Protein AF-A0A1J5P232-F1 (afdb_monomer)

Structure (mmCIF, N/CA/C/O backbone):
data_AF-A0A1J5P232-F1
#
_entry.id   AF-A0A1J5P232-F1
#
loop_
_atom_site.group_PDB
_atom_site.id
_atom_site.type_symbol
_atom_site.label_atom_id
_atom_site.label_alt_id
_atom_site.label_comp_id
_atom_site.label_asym_id
_atom_site.label_entity_id
_atom_site.label_seq_id
_atom_site.pdbx_PDB_ins_code
_atom_site.Cartn_x
_atom_site.Cartn_y
_atom_site.Cartn_z
_atom_site.occupancy
_atom_site.B_iso_or_equiv
_atom_site.auth_seq_id
_atom_site.auth_comp_id
_atom_site.auth_asym_id
_atom_site.auth_atom_id
_atom_site.pdbx_PDB_model_num
ATOM 1 N N . MET A 1 1 ? 18.341 -5.714 0.929 1.00 84.00 1 MET A N 1
ATOM 2 C CA . MET A 1 1 ? 17.323 -6.392 0.097 1.00 84.00 1 MET A CA 1
ATOM 3 C C . MET A 1 1 ? 17.096 -5.658 -1.222 1.00 84.00 1 MET A C 1
ATOM 5 O O . MET A 1 1 ? 17.494 -6.203 -2.242 1.00 84.00 1 MET A O 1
ATOM 9 N N . LEU A 1 2 ? 16.564 -4.426 -1.216 1.00 90.75 2 LEU A N 1
ATOM 10 C CA . LEU A 1 2 ? 16.221 -3.674 -2.439 1.00 90.75 2 LEU A CA 1
ATOM 11 C C . LEU A 1 2 ? 17.366 -3.563 -3.455 1.00 90.75 2 LEU A C 1
ATOM 13 O O . LEU A 1 2 ? 17.161 -3.841 -4.627 1.00 90.75 2 LEU A O 1
ATOM 17 N N . LYS A 1 3 ? 18.595 -3.282 -3.001 1.00 93.50 3 LYS A N 1
ATOM 18 C CA . LYS A 1 3 ? 19.785 -3.260 -3.872 1.00 93.50 3 LYS A CA 1
ATOM 19 C C . LYS A 1 3 ? 19.958 -4.541 -4.698 1.00 93.50 3 LYS A C 1
ATOM 21 O O . LYS A 1 3 ? 20.303 -4.467 -5.867 1.00 93.50 3 LYS A O 1
ATOM 26 N N . ARG A 1 4 ? 19.756 -5.708 -4.079 1.00 93.88 4 ARG A N 1
ATOM 27 C CA . ARG A 1 4 ? 19.920 -7.009 -4.740 1.00 93.88 4 ARG A CA 1
ATOM 28 C C . ARG A 1 4 ? 18.771 -7.274 -5.707 1.00 93.88 4 ARG A C 1
ATOM 30 O O . ARG A 1 4 ? 19.006 -7.672 -6.836 1.00 93.88 4 ARG A O 1
ATOM 37 N N . LEU A 1 5 ? 17.548 -6.979 -5.273 1.00 94.06 5 LEU A N 1
ATOM 38 C CA . LEU A 1 5 ? 16.357 -7.077 -6.108 1.00 94.06 5 LEU A CA 1
ATOM 39 C C . LEU A 1 5 ? 16.496 -6.223 -7.378 1.00 94.06 5 LEU A C 1
ATOM 41 O O . LEU A 1 5 ? 16.334 -6.737 -8.473 1.00 94.06 5 LEU A O 1
ATOM 45 N N . LEU A 1 6 ? 16.925 -4.966 -7.251 1.00 94.31 6 LEU A N 1
ATOM 46 C CA . LEU A 1 6 ? 17.196 -4.079 -8.388 1.00 94.31 6 LEU A CA 1
ATOM 47 C C . LEU A 1 6 ? 18.448 -4.457 -9.198 1.00 94.31 6 LEU A C 1
ATOM 49 O O . LEU A 1 6 ? 18.679 -3.881 -10.256 1.00 94.31 6 LEU A O 1
ATOM 53 N N . ALA A 1 7 ? 19.284 -5.381 -8.732 1.00 95.44 7 ALA A N 1
ATOM 54 C CA . ALA A 1 7 ? 20.420 -5.879 -9.507 1.00 95.44 7 ALA A CA 1
ATOM 55 C C . ALA A 1 7 ? 20.072 -7.149 -10.300 1.00 95.44 7 ALA A C 1
ATOM 57 O O . ALA A 1 7 ? 20.669 -7.387 -11.344 1.00 95.44 7 ALA A O 1
ATOM 58 N N . GLU A 1 8 ? 19.128 -7.952 -9.804 1.00 95.25 8 GLU A N 1
ATOM 59 C CA . GLU A 1 8 ? 18.843 -9.302 -10.312 1.00 95.25 8 GLU A CA 1
ATOM 60 C C . GLU A 1 8 ? 17.465 -9.431 -10.982 1.00 95.25 8 GLU A C 1
ATOM 62 O O . GLU A 1 8 ? 17.290 -10.328 -11.798 1.00 95.25 8 GLU A O 1
ATOM 67 N N . ALA A 1 9 ? 16.488 -8.579 -10.649 1.00 96.81 9 ALA A N 1
ATOM 68 C CA . ALA A 1 9 ? 15.116 -8.735 -11.129 1.00 96.81 9 ALA A CA 1
ATOM 69 C C . ALA A 1 9 ? 14.949 -8.319 -12.596 1.00 96.81 9 ALA A C 1
ATOM 71 O O . ALA A 1 9 ? 15.354 -7.224 -13.006 1.00 96.81 9 ALA A O 1
ATOM 72 N N . ASP A 1 10 ? 14.272 -9.191 -13.335 1.00 96.12 10 ASP A N 1
ATOM 73 C CA . ASP A 1 10 ? 13.932 -9.076 -14.750 1.00 96.12 10 ASP A CA 1
ATOM 74 C C . ASP A 1 10 ? 12.482 -9.534 -15.021 1.00 96.12 10 ASP A C 1
ATOM 76 O O . ASP A 1 10 ? 11.737 -9.919 -14.116 1.00 96.12 10 ASP A O 1
ATOM 80 N N . GLU A 1 11 ? 12.077 -9.543 -16.289 1.00 97.12 11 GLU A N 1
ATOM 81 C CA . GLU A 1 11 ? 10.751 -9.989 -16.741 1.00 97.12 11 GLU A CA 1
ATOM 82 C C . GLU A 1 11 ? 10.376 -11.437 -16.371 1.00 97.12 11 GLU A C 1
ATOM 84 O O . GLU A 1 11 ? 9.198 -11.802 -16.407 1.00 97.12 11 GLU A O 1
ATOM 89 N N . ARG A 1 12 ? 11.358 -12.275 -16.011 1.00 97.00 12 ARG A N 1
ATOM 90 C CA . ARG A 1 12 ? 11.166 -13.673 -15.592 1.00 97.00 12 ARG A CA 1
ATOM 91 C C . ARG A 1 12 ? 11.111 -13.821 -14.072 1.00 97.00 12 ARG A C 1
ATOM 93 O O . ARG A 1 12 ? 10.935 -14.933 -13.571 1.00 97.00 12 ARG A O 1
ATOM 100 N N . THR A 1 13 ? 11.259 -12.721 -13.344 1.00 96.75 13 THR A N 1
ATOM 101 C CA . THR A 1 13 ? 11.266 -12.676 -11.887 1.00 96.75 13 THR A CA 1
ATOM 102 C C . THR A 1 13 ? 9.863 -12.378 -11.354 1.00 96.75 13 THR A C 1
ATOM 104 O O . THR A 1 13 ? 9.194 -11.455 -11.818 1.00 96.75 13 THR A O 1
ATOM 107 N N . LEU A 1 14 ? 9.427 -13.142 -10.344 1.00 97.50 14 LEU A N 1
ATOM 108 C CA . LEU A 1 14 ? 8.244 -12.828 -9.537 1.00 97.50 14 LEU A CA 1
ATOM 109 C C . LEU A 1 14 ? 8.683 -12.165 -8.230 1.00 97.50 14 LEU A C 1
ATOM 111 O O . LEU A 1 14 ? 9.387 -12.774 -7.423 1.00 97.50 14 LEU A O 1
ATOM 115 N N . VAL A 1 15 ? 8.233 -10.935 -8.006 1.00 97.00 15 VAL A N 1
ATOM 116 C CA . VAL A 1 15 ? 8.536 -10.158 -6.804 1.00 97.00 15 VAL A CA 1
ATOM 117 C C . VAL A 1 15 ? 7.323 -10.100 -5.883 1.00 97.00 15 VAL A C 1
ATOM 119 O O . VAL A 1 15 ? 6.254 -9.646 -6.274 1.00 97.00 15 VAL A O 1
ATOM 122 N N . LEU A 1 16 ? 7.504 -10.518 -4.633 1.00 97.00 16 LEU A N 1
ATOM 123 C CA . LEU A 1 16 ? 6.516 -10.357 -3.569 1.00 97.00 16 LEU A CA 1
ATOM 124 C C . LEU A 1 16 ? 7.125 -9.447 -2.506 1.00 97.00 16 LEU A C 1
ATOM 126 O O . LEU A 1 16 ? 8.158 -9.789 -1.927 1.00 97.00 16 LEU A O 1
ATOM 130 N N . MET A 1 17 ? 6.523 -8.283 -2.282 1.00 95.12 17 MET A N 1
ATOM 131 C CA . MET A 1 17 ? 6.964 -7.360 -1.241 1.00 95.12 17 MET A CA 1
ATOM 132 C C . MET A 1 17 ? 5.861 -7.165 -0.222 1.00 95.12 17 MET A C 1
ATOM 134 O O . MET A 1 17 ? 4.736 -6.813 -0.578 1.00 95.12 17 MET A O 1
ATOM 138 N N . ASP A 1 18 ? 6.217 -7.373 1.038 1.00 95.19 18 ASP A N 1
ATOM 139 C CA . ASP A 1 18 ? 5.326 -7.094 2.148 1.00 95.19 18 ASP A CA 1
ATOM 140 C C . ASP A 1 18 ? 5.648 -5.714 2.722 1.00 95.19 18 ASP A C 1
ATOM 142 O O . ASP A 1 18 ? 6.792 -5.456 3.101 1.00 95.19 18 ASP A O 1
ATOM 146 N N . GLU A 1 19 ? 4.654 -4.829 2.731 1.00 93.38 19 GLU A N 1
ATOM 147 C CA . GLU A 1 19 ? 4.707 -3.490 3.317 1.00 93.38 19 GLU A CA 1
ATOM 148 C C . GLU A 1 19 ? 5.918 -2.667 2.830 1.00 93.38 19 GLU A C 1
ATOM 150 O O . GLU A 1 19 ? 6.751 -2.184 3.607 1.00 93.38 19 GLU A O 1
ATOM 155 N N . LEU A 1 20 ? 6.032 -2.501 1.506 1.00 91.94 20 LEU A N 1
ATOM 156 C CA . LEU A 1 20 ? 7.115 -1.725 0.891 1.00 91.94 20 LEU A CA 1
ATOM 157 C C . LEU A 1 20 ? 7.067 -0.254 1.332 1.00 91.94 20 LEU A C 1
ATOM 159 O O . LEU A 1 20 ? 6.017 0.387 1.288 1.00 91.94 20 LEU A O 1
ATOM 163 N N . GLY A 1 21 ? 8.234 0.289 1.692 1.00 87.75 21 GLY A N 1
ATOM 164 C CA . GLY A 1 21 ? 8.368 1.678 2.140 1.00 87.75 21 GLY A CA 1
ATOM 165 C C . GLY A 1 21 ? 8.109 1.866 3.634 1.00 87.75 21 GLY A C 1
ATOM 166 O O . GLY A 1 21 ? 7.993 2.995 4.095 1.00 87.75 21 GLY A O 1
ATOM 167 N N . THR A 1 22 ? 8.024 0.781 4.406 1.00 85.94 22 THR A N 1
ATOM 168 C CA . THR A 1 22 ? 7.906 0.849 5.866 1.00 85.94 22 THR A CA 1
ATOM 169 C C . THR A 1 22 ? 9.266 0.898 6.565 1.00 85.94 22 THR A C 1
ATOM 171 O O . THR A 1 22 ? 10.277 0.437 6.035 1.00 85.94 22 THR A O 1
ATOM 174 N N . GLY A 1 23 ? 9.297 1.472 7.774 1.00 81.50 23 GLY A N 1
ATOM 175 C CA . GLY A 1 23 ? 10.496 1.530 8.625 1.00 81.50 23 GLY A CA 1
ATOM 176 C C . GLY A 1 23 ? 11.237 2.87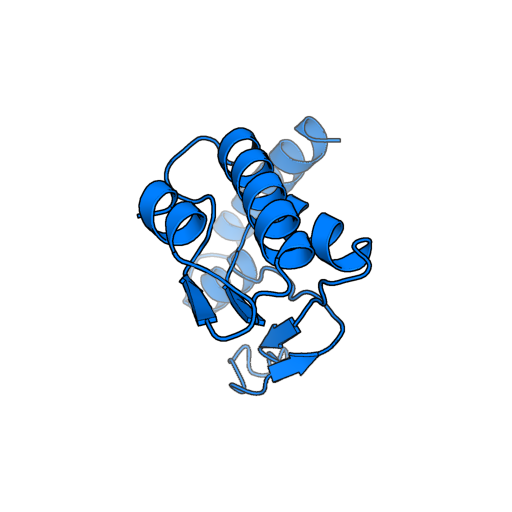1 8.643 1.00 81.50 23 GLY A C 1
ATOM 177 O O . GLY A 1 23 ? 12.276 2.969 9.290 1.00 81.50 23 GLY A O 1
ATOM 178 N N . THR A 1 24 ? 10.707 3.894 7.972 1.00 85.44 24 THR A N 1
ATOM 179 C CA . THR A 1 24 ? 11.186 5.284 8.038 1.00 85.44 24 THR A CA 1
ATOM 180 C C . THR A 1 24 ? 9.992 6.244 8.071 1.00 85.44 24 THR A C 1
ATOM 182 O O . THR A 1 24 ? 8.850 5.803 8.237 1.00 85.44 24 THR A O 1
ATOM 185 N N . ASP A 1 25 ? 10.255 7.542 7.937 1.00 92.00 25 ASP A N 1
ATOM 186 C CA . ASP A 1 25 ? 9.231 8.548 7.688 1.00 92.00 25 ASP A CA 1
ATOM 187 C C . ASP A 1 25 ? 8.273 8.099 6.556 1.00 92.00 25 ASP A C 1
ATOM 189 O O . ASP A 1 25 ? 8.737 7.632 5.512 1.00 92.00 25 ASP A O 1
ATOM 193 N N . PRO A 1 26 ? 6.941 8.188 6.737 1.00 89.69 26 PRO A N 1
ATOM 194 C CA . PRO A 1 26 ? 5.986 7.705 5.743 1.00 89.69 26 PRO A CA 1
ATOM 195 C C . PRO A 1 26 ? 6.129 8.331 4.349 1.00 89.69 26 PRO A C 1
ATOM 197 O O . PRO A 1 26 ? 5.822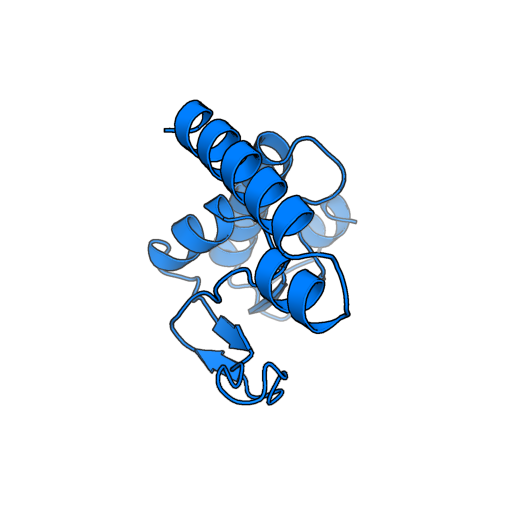 7.660 3.363 1.00 89.69 26 PRO A O 1
ATOM 200 N N . GLU A 1 27 ? 6.567 9.586 4.243 1.00 91.62 27 GLU A N 1
ATOM 201 C CA . GLU A 1 27 ? 6.718 10.287 2.964 1.00 91.62 27 GLU A CA 1
ATOM 202 C C . GLU A 1 27 ? 8.017 9.880 2.265 1.00 91.62 27 GLU A C 1
ATOM 204 O O . GLU A 1 27 ? 8.011 9.544 1.075 1.00 91.62 27 GLU A O 1
ATOM 209 N N . GLU A 1 28 ? 9.124 9.804 3.007 1.00 94.12 28 GLU A N 1
ATOM 210 C CA . GLU A 1 28 ? 10.385 9.256 2.488 1.00 94.12 28 GLU A CA 1
ATOM 211 C C . GLU A 1 28 ? 10.217 7.792 2.055 1.00 94.12 28 GLU A C 1
ATOM 213 O O . GLU A 1 28 ? 10.640 7.389 0.970 1.00 94.12 28 GLU A O 1
ATOM 218 N N . GLY A 1 29 ? 9.540 6.993 2.879 1.00 94.44 29 GLY A N 1
ATOM 219 C CA . GLY A 1 29 ? 9.243 5.596 2.596 1.00 94.44 29 GLY A CA 1
ATOM 220 C C . GLY A 1 29 ? 8.379 5.422 1.349 1.00 94.44 29 GLY A C 1
ATOM 221 O O . GLY A 1 29 ? 8.695 4.597 0.487 1.00 94.44 29 GLY A O 1
ATOM 222 N N . ALA A 1 30 ? 7.322 6.229 1.211 1.00 95.12 30 ALA A N 1
ATOM 223 C CA . ALA A 1 30 ? 6.453 6.206 0.040 1.00 95.12 30 ALA A CA 1
ATOM 224 C C . ALA A 1 30 ? 7.183 6.644 -1.236 1.00 95.12 30 ALA A C 1
ATOM 226 O O . ALA A 1 30 ? 7.050 5.976 -2.259 1.00 95.12 30 ALA A O 1
ATOM 227 N N . SER A 1 31 ? 7.969 7.721 -1.187 1.00 95.69 31 SER A N 1
ATOM 228 C CA . SER A 1 31 ? 8.705 8.218 -2.358 1.00 95.69 31 SER A CA 1
ATOM 229 C C . SER A 1 31 ? 9.747 7.212 -2.853 1.00 95.69 31 SER A C 1
ATOM 231 O O . SER A 1 31 ? 9.830 6.946 -4.054 1.00 95.69 31 SER A O 1
ATOM 233 N N . LEU A 1 32 ? 10.476 6.562 -1.941 1.00 95.38 32 LEU A N 1
ATOM 234 C CA . LEU A 1 32 ? 11.385 5.474 -2.297 1.00 95.38 32 LEU A CA 1
ATOM 235 C C . LEU A 1 32 ? 10.630 4.273 -2.883 1.00 95.38 32 LEU A C 1
ATOM 237 O O . LEU A 1 32 ? 11.077 3.692 -3.871 1.00 95.38 32 LEU A O 1
ATOM 241 N N . ALA A 1 33 ? 9.490 3.898 -2.296 1.00 96.06 33 ALA A N 1
ATOM 242 C CA . ALA A 1 33 ? 8.663 2.803 -2.794 1.00 96.06 33 ALA A CA 1
ATOM 243 C C . ALA A 1 33 ? 8.156 3.067 -4.221 1.00 96.06 33 ALA A C 1
ATOM 245 O O . ALA A 1 33 ? 8.235 2.171 -5.059 1.00 96.06 33 ALA A O 1
ATOM 246 N N . MET A 1 34 ? 7.701 4.290 -4.515 1.00 96.94 34 MET A N 1
ATOM 247 C CA . MET A 1 34 ? 7.292 4.704 -5.864 1.00 96.94 34 MET A CA 1
ATOM 248 C C . MET A 1 34 ? 8.438 4.541 -6.863 1.00 96.94 34 MET A C 1
ATOM 250 O O . MET A 1 34 ? 8.267 3.866 -7.873 1.00 96.94 34 MET A O 1
ATOM 254 N N . ALA A 1 35 ? 9.628 5.061 -6.542 1.00 96.88 35 ALA A N 1
ATOM 255 C CA . ALA A 1 35 ? 10.789 4.973 -7.428 1.00 96.88 35 ALA A CA 1
ATOM 256 C C . ALA A 1 35 ? 11.224 3.519 -7.695 1.00 96.88 35 ALA A C 1
ATOM 258 O O . ALA A 1 35 ? 11.609 3.164 -8.808 1.00 96.88 35 ALA A O 1
ATOM 259 N N . VAL A 1 36 ? 11.145 2.653 -6.679 1.00 96.38 36 VAL A N 1
ATOM 260 C CA . VAL A 1 36 ? 11.411 1.215 -6.834 1.00 96.38 36 VAL A CA 1
ATOM 261 C C . VAL A 1 36 ? 10.371 0.554 -7.740 1.00 96.38 36 VAL A C 1
ATOM 263 O O . VAL A 1 36 ? 10.740 -0.257 -8.587 1.00 96.38 36 VAL A O 1
ATOM 266 N N . LEU A 1 37 ? 9.086 0.872 -7.571 1.00 97.19 37 LEU A N 1
ATOM 267 C CA . LEU A 1 37 ? 8.011 0.320 -8.397 1.00 97.19 37 LEU A CA 1
ATOM 268 C C . LEU A 1 37 ? 8.114 0.769 -9.860 1.00 97.19 37 LEU A C 1
ATOM 270 O O . LEU A 1 37 ? 7.943 -0.072 -10.742 1.00 97.19 37 LEU A O 1
ATOM 274 N N . ASP A 1 38 ? 8.452 2.036 -10.114 1.00 97.31 38 ASP A N 1
ATOM 275 C CA . ASP A 1 38 ? 8.731 2.558 -11.461 1.00 97.31 38 ASP A CA 1
ATOM 276 C C . ASP A 1 38 ? 9.835 1.747 -12.150 1.00 97.31 38 ASP A C 1
ATOM 278 O O . ASP A 1 38 ? 9.663 1.250 -13.265 1.00 97.31 38 ASP A O 1
ATOM 282 N N . GLU A 1 39 ? 10.961 1.551 -11.464 1.00 97.00 39 GLU A N 1
ATOM 283 C CA . GLU A 1 39 ? 12.106 0.820 -12.009 1.00 97.00 39 GLU A CA 1
ATOM 284 C C . GLU A 1 39 ? 11.752 -0.643 -12.330 1.00 97.00 39 GLU A C 1
ATOM 286 O O . GLU A 1 39 ? 12.147 -1.180 -13.368 1.00 97.00 39 GLU A O 1
ATOM 291 N N . LEU A 1 40 ? 10.967 -1.299 -11.471 1.00 97.06 40 LEU A N 1
ATOM 292 C CA . LEU A 1 40 ? 10.497 -2.666 -11.710 1.00 97.06 40 LEU A CA 1
ATOM 293 C C . LEU A 1 40 ? 9.501 -2.747 -12.868 1.00 97.06 40 LEU A C 1
ATOM 295 O O . LEU A 1 40 ? 9.568 -3.689 -13.662 1.00 97.06 40 LEU A O 1
ATOM 299 N N . ALA A 1 41 ? 8.619 -1.755 -12.998 1.00 96.56 41 ALA A N 1
ATOM 300 C CA . ALA A 1 41 ? 7.676 -1.664 -14.104 1.00 96.56 41 ALA A CA 1
ATOM 301 C C . ALA A 1 41 ? 8.399 -1.487 -15.449 1.00 96.56 41 ALA A C 1
ATOM 303 O O . ALA A 1 41 ? 8.083 -2.192 -16.409 1.00 96.56 41 ALA A O 1
ATOM 304 N N . ILE A 1 42 ? 9.420 -0.622 -15.515 1.00 95.94 42 ILE A N 1
ATOM 305 C CA . ILE A 1 42 ? 10.257 -0.424 -16.714 1.00 95.94 42 ILE A CA 1
ATOM 3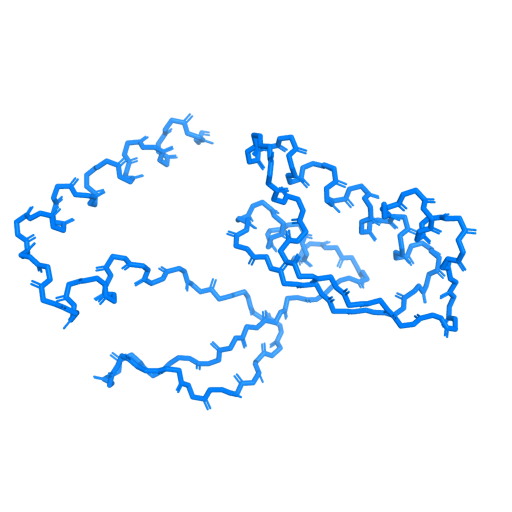06 C C . ILE A 1 42 ? 10.932 -1.737 -17.136 1.00 95.94 42 ILE A C 1
ATOM 308 O O . ILE A 1 42 ? 10.999 -2.057 -18.325 1.00 95.94 42 ILE A O 1
ATOM 312 N N . ARG A 1 43 ? 11.379 -2.533 -16.162 1.00 95.88 43 ARG A N 1
ATOM 313 C CA . ARG A 1 43 ? 11.987 -3.858 -16.369 1.00 95.88 43 ARG A CA 1
ATOM 314 C C . ARG A 1 43 ? 10.983 -4.976 -16.639 1.00 95.88 43 ARG A C 1
ATOM 316 O O . ARG A 1 43 ? 11.394 -6.121 -16.801 1.00 95.88 43 ARG A O 1
ATOM 323 N N . LYS A 1 44 ? 9.683 -4.664 -16.686 1.00 97.00 44 LYS A N 1
ATOM 324 C CA . LYS A 1 44 ? 8.584 -5.620 -16.908 1.00 97.00 44 LYS A CA 1
ATOM 325 C C . LYS A 1 44 ? 8.556 -6.756 -15.881 1.00 97.00 44 LYS A C 1
ATOM 327 O O . LYS A 1 44 ? 8.127 -7.868 -16.189 1.00 97.00 44 LYS A O 1
ATOM 332 N N . VAL A 1 45 ? 9.022 -6.479 -14.665 1.00 97.94 45 VAL A N 1
ATOM 333 C CA . VAL A 1 45 ? 8.992 -7.434 -13.555 1.00 97.94 45 VAL A CA 1
ATOM 334 C C . VAL A 1 45 ? 7.541 -7.650 -13.131 1.00 97.94 45 VAL A C 1
ATOM 336 O O . VAL A 1 45 ? 6.778 -6.695 -12.991 1.00 97.94 45 VAL A O 1
ATOM 339 N N . HIS A 1 46 ? 7.162 -8.903 -12.885 1.00 97.00 46 HIS A N 1
ATOM 340 C CA . HIS A 1 46 ? 5.843 -9.229 -12.349 1.00 97.00 46 HIS A CA 1
ATOM 341 C C . HIS A 1 46 ? 5.896 -9.256 -10.823 1.00 97.00 46 HIS A C 1
ATOM 343 O O . HIS A 1 46 ? 6.840 -9.793 -10.238 1.00 97.00 46 HIS A O 1
ATOM 349 N N . GLY A 1 47 ? 4.875 -8.726 -10.148 1.00 96.19 47 GLY A N 1
ATOM 350 C CA . GLY A 1 47 ? 4.880 -8.758 -8.694 1.00 96.19 47 GLY A CA 1
ATOM 351 C C . GLY A 1 47 ? 3.591 -8.358 -8.000 1.00 96.19 47 GLY A C 1
ATOM 352 O O . GLY A 1 47 ? 2.647 -7.866 -8.612 1.00 96.19 47 GLY A O 1
ATOM 353 N N . ILE A 1 48 ? 3.590 -8.596 -6.691 1.00 97.06 48 ILE A N 1
ATOM 354 C CA . ILE A 1 48 ? 2.561 -8.171 -5.747 1.00 97.06 48 ILE A CA 1
ATOM 355 C C . ILE A 1 48 ? 3.262 -7.398 -4.636 1.00 97.06 48 ILE A C 1
ATOM 357 O O . ILE A 1 48 ? 4.252 -7.867 -4.070 1.00 97.06 48 ILE A O 1
ATOM 361 N N . VAL A 1 49 ? 2.730 -6.222 -4.320 1.00 96.19 49 VAL A N 1
ATOM 362 C CA . VAL A 1 49 ? 3.212 -5.382 -3.226 1.00 96.19 49 VAL A CA 1
ATOM 363 C C . VAL A 1 49 ? 2.043 -5.059 -2.311 1.00 96.19 49 VAL A C 1
ATOM 365 O O . VAL A 1 49 ? 1.013 -4.569 -2.772 1.00 96.19 49 VAL A O 1
ATOM 368 N N . THR A 1 50 ? 2.187 -5.345 -1.020 1.00 95.69 50 THR A N 1
ATOM 369 C CA . THR A 1 50 ? 1.245 -4.884 0.005 1.00 95.69 50 THR A CA 1
ATOM 370 C C . THR A 1 50 ? 1.716 -3.542 0.556 1.00 95.69 50 THR A C 1
ATOM 372 O O . THR A 1 50 ? 2.913 -3.242 0.601 1.00 95.69 50 THR A O 1
ATOM 375 N N . THR A 1 51 ? 0.765 -2.688 0.925 1.00 93.69 51 THR A N 1
ATOM 376 C CA . THR A 1 51 ? 1.068 -1.389 1.522 1.00 93.69 51 THR A CA 1
ATOM 377 C C . THR A 1 51 ? -0.129 -0.844 2.290 1.00 93.69 51 THR A C 1
ATOM 379 O O . THR A 1 51 ? -1.281 -0.957 1.855 1.00 93.69 51 THR A O 1
ATOM 382 N N . HIS A 1 52 ? 0.145 -0.157 3.392 1.00 92.38 52 HIS A N 1
ATOM 383 C CA . HIS A 1 52 ? -0.813 0.740 4.034 1.00 92.38 52 HIS A CA 1
ATOM 384 C C . HIS A 1 52 ? -0.621 2.220 3.648 1.00 92.38 52 HIS A C 1
ATOM 386 O O . HIS A 1 52 ? -1.426 3.060 4.060 1.00 92.38 52 HIS A O 1
ATOM 392 N N . LEU A 1 53 ? 0.397 2.556 2.846 1.00 92.12 53 LEU A N 1
ATOM 393 C CA . LEU A 1 53 ? 0.741 3.933 2.484 1.00 92.12 53 LEU A CA 1
ATOM 394 C C . LEU A 1 53 ? -0.257 4.507 1.467 1.00 92.12 53 LEU A C 1
ATOM 396 O O . LEU A 1 53 ? -0.323 4.077 0.316 1.00 92.12 53 LEU A O 1
ATOM 400 N N . THR A 1 54 ? -1.019 5.525 1.875 1.00 91.00 54 THR A N 1
ATOM 401 C CA . THR A 1 54 ? -1.980 6.219 0.998 1.00 91.00 54 THR A CA 1
ATOM 402 C C . THR A 1 54 ? -1.351 6.803 -0.273 1.00 91.00 54 THR A C 1
ATOM 404 O O . THR A 1 54 ? -1.948 6.614 -1.334 1.00 91.00 54 THR A O 1
ATOM 407 N N . PRO A 1 55 ? -0.165 7.450 -0.233 1.00 92.75 55 PRO A N 1
ATOM 408 C CA . PRO A 1 55 ? 0.449 7.980 -1.450 1.00 92.75 55 PRO A CA 1
ATOM 409 C C . PRO A 1 55 ? 0.714 6.892 -2.498 1.00 92.75 55 PRO A C 1
ATOM 411 O O . PRO A 1 55 ? 0.500 7.117 -3.685 1.00 92.75 55 PRO A O 1
ATOM 414 N N . LEU A 1 56 ? 1.099 5.687 -2.065 1.00 93.69 56 LEU A N 1
ATOM 415 C CA . LEU A 1 56 ? 1.400 4.572 -2.964 1.00 93.69 56 LEU A CA 1
ATOM 416 C C . LEU A 1 56 ? 0.138 4.033 -3.660 1.00 93.69 56 LEU A C 1
ATOM 418 O O . LEU A 1 56 ? 0.194 3.669 -4.832 1.00 93.69 56 LEU A O 1
ATOM 422 N N . LYS A 1 57 ? -1.017 4.065 -2.975 1.00 93.69 57 LYS A N 1
ATOM 423 C CA . LYS A 1 57 ? -2.330 3.747 -3.570 1.00 93.69 57 LYS A CA 1
ATOM 424 C C . LYS A 1 57 ? -2.685 4.735 -4.682 1.00 93.69 57 LYS A C 1
ATOM 426 O O . LYS A 1 57 ? -3.058 4.314 -5.771 1.00 93.69 57 LYS A O 1
ATOM 431 N N . ALA A 1 58 ? -2.538 6.035 -4.417 1.00 93.44 58 ALA A N 1
ATOM 432 C CA . ALA A 1 58 ? -2.835 7.084 -5.394 1.00 93.44 58 ALA A CA 1
ATOM 433 C C . ALA A 1 58 ? -1.896 7.025 -6.609 1.00 93.44 58 ALA A C 1
ATOM 435 O O . ALA A 1 58 ? -2.337 7.195 -7.743 1.00 93.44 58 ALA A O 1
ATOM 436 N N . PHE A 1 59 ? -0.616 6.737 -6.371 1.00 95.44 59 PHE A N 1
ATOM 437 C CA . PHE A 1 59 ? 0.369 6.508 -7.422 1.00 95.44 59 PHE A CA 1
ATOM 438 C C . PHE A 1 59 ? -0.015 5.319 -8.314 1.00 95.44 59 PHE A C 1
ATOM 440 O O . PHE A 1 59 ? -0.058 5.461 -9.533 1.00 95.44 59 PHE A O 1
ATOM 447 N N . ALA A 1 60 ? -0.377 4.175 -7.723 1.00 95.50 60 ALA A N 1
ATOM 448 C CA . ALA A 1 60 ? -0.781 2.989 -8.476 1.00 95.50 60 ALA A CA 1
ATOM 449 C C . ALA A 1 60 ? -2.059 3.196 -9.314 1.00 95.50 60 ALA A C 1
ATOM 451 O O . ALA A 1 60 ? -2.155 2.617 -10.391 1.00 95.50 60 ALA A O 1
ATOM 452 N N . ASP A 1 61 ? -3.008 4.030 -8.869 1.00 93.56 61 ASP A N 1
ATOM 453 C CA . ASP A 1 61 ? -4.224 4.355 -9.640 1.00 93.56 61 ASP A CA 1
ATOM 454 C C . ASP A 1 61 ? -3.928 5.132 -10.935 1.00 93.56 61 ASP A C 1
ATOM 456 O O . ASP A 1 61 ? -4.686 5.044 -11.899 1.00 93.56 61 ASP A O 1
ATOM 460 N N . GLN A 1 62 ? -2.844 5.912 -10.961 1.00 93.69 62 GLN A N 1
ATOM 461 C CA . GLN A 1 62 ? -2.483 6.772 -12.096 1.00 93.69 62 GLN A CA 1
ATOM 462 C C . GLN A 1 62 ? -1.390 6.166 -12.983 1.00 93.69 62 GLN A C 1
ATOM 464 O O . GLN A 1 62 ? -1.107 6.686 -14.063 1.00 93.69 62 GLN A O 1
ATOM 469 N N . HIS A 1 63 ? -0.756 5.083 -12.536 1.00 96.31 63 HIS A N 1
ATOM 470 C CA . HIS A 1 63 ? 0.412 4.523 -13.193 1.00 96.31 63 HIS A CA 1
ATOM 471 C C . HIS A 1 63 ? 0.019 3.472 -14.255 1.00 96.31 63 HIS A C 1
ATOM 473 O O . HIS A 1 63 ? -0.697 2.522 -13.947 1.00 96.31 63 HIS A O 1
ATOM 479 N N . PRO A 1 64 ? 0.526 3.557 -15.502 1.00 96.00 64 PRO A N 1
ATOM 480 C CA . PRO A 1 64 ? 0.055 2.735 -16.627 1.00 96.00 64 PRO A CA 1
ATOM 481 C C . PRO A 1 64 ? 0.347 1.231 -16.506 1.00 96.00 64 PRO A C 1
ATOM 483 O O . PRO A 1 64 ? -0.286 0.429 -17.190 1.00 96.00 64 PRO A O 1
ATOM 486 N N . TYR A 1 65 ? 1.314 0.847 -15.671 1.00 96.56 65 TYR A N 1
ATOM 487 C CA . TYR A 1 65 ? 1.737 -0.550 -15.492 1.00 96.56 65 TYR A CA 1
ATOM 488 C C . TYR A 1 65 ? 1.416 -1.123 -14.108 1.00 96.56 65 TYR A C 1
ATOM 490 O O . TYR A 1 65 ? 1.780 -2.261 -13.822 1.00 96.56 65 TYR A O 1
ATOM 498 N N . LEU A 1 66 ? 0.772 -0.343 -13.237 1.00 96.62 66 LEU A N 1
ATOM 499 C CA . LEU A 1 66 ? 0.368 -0.796 -11.909 1.00 96.62 66 LEU A CA 1
ATOM 500 C C . LEU A 1 66 ? -1.158 -0.830 -11.841 1.00 96.62 66 LEU A C 1
ATOM 502 O O . LEU A 1 66 ? -1.851 -0.158 -12.598 1.00 96.62 66 LEU A O 1
ATOM 506 N N . SER A 1 67 ? -1.689 -1.656 -10.950 1.00 95.62 67 SER A N 1
ATOM 507 C CA . SER A 1 67 ? -3.122 -1.716 -10.694 1.00 95.62 67 SER A CA 1
ATOM 508 C C . SER A 1 67 ? -3.346 -1.967 -9.217 1.00 95.62 67 SER A C 1
ATOM 510 O O . SER A 1 67 ? -2.701 -2.835 -8.625 1.00 95.62 67 SER A O 1
ATOM 512 N N . ASN A 1 68 ? -4.255 -1.203 -8.617 1.00 97.00 68 ASN A N 1
ATOM 513 C CA . ASN A 1 68 ? -4.641 -1.433 -7.238 1.00 97.00 68 ASN A CA 1
ATOM 514 C C . ASN A 1 68 ? -5.443 -2.726 -7.098 1.00 97.00 68 ASN A C 1
ATOM 516 O O . ASN A 1 68 ? -6.253 -3.087 -7.952 1.00 97.00 68 ASN A O 1
ATOM 520 N N . ALA A 1 69 ? -5.260 -3.388 -5.965 1.00 95.94 69 ALA A N 1
ATOM 521 C CA . ALA A 1 69 ? -6.133 -4.451 -5.508 1.00 95.94 69 ALA A CA 1
ATOM 522 C C . ALA A 1 69 ? -6.311 -4.346 -3.992 1.00 95.94 69 ALA A C 1
ATOM 524 O O . ALA A 1 69 ? -5.471 -3.783 -3.284 1.00 95.94 69 ALA A O 1
ATOM 525 N N . SER A 1 70 ? -7.411 -4.881 -3.476 1.00 95.25 70 SER A N 1
ATOM 526 C CA . SER A 1 70 ? -7.693 -4.882 -2.045 1.00 95.25 70 SER A CA 1
ATOM 527 C C . SER A 1 70 ? -8.455 -6.123 -1.611 1.00 95.25 70 SER A C 1
ATOM 529 O O . SER A 1 70 ? -9.102 -6.792 -2.409 1.00 95.25 70 SER A O 1
ATOM 531 N N . MET A 1 71 ? -8.345 -6.468 -0.330 1.00 94.69 71 MET A N 1
ATOM 532 C CA . MET A 1 71 ? -9.107 -7.576 0.236 1.00 94.69 71 MET A CA 1
ATOM 533 C C . MET A 1 71 ? -10.511 -7.093 0.597 1.00 94.69 71 MET A C 1
ATOM 535 O O . MET A 1 71 ? -10.658 -6.174 1.407 1.00 94.69 71 MET A O 1
ATOM 539 N N . ARG A 1 72 ? -11.540 -7.738 0.039 1.00 92.88 72 ARG A N 1
ATOM 540 C CA . ARG A 1 72 ? -12.944 -7.472 0.352 1.00 92.88 72 ARG A CA 1
ATOM 541 C C . ARG A 1 72 ? -13.181 -7.642 1.850 1.00 92.88 72 ARG A C 1
ATOM 543 O O . ARG A 1 72 ? -12.852 -8.673 2.455 1.00 92.88 72 ARG A O 1
ATOM 550 N N . PHE A 1 73 ? -13.848 -6.649 2.418 1.00 91.94 73 PHE A N 1
ATOM 551 C CA . PHE A 1 73 ? -14.235 -6.602 3.817 1.00 91.94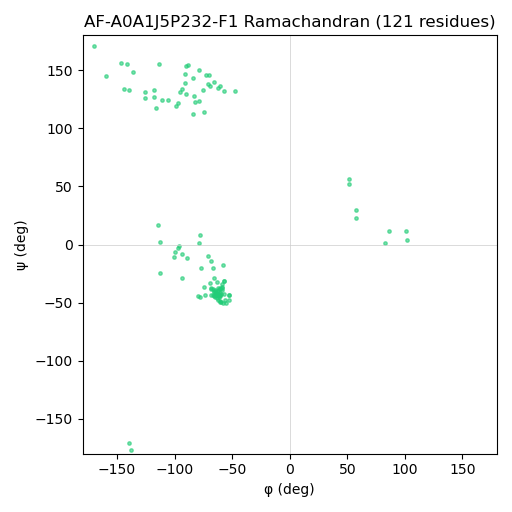 73 PHE A CA 1
ATOM 552 C C . PHE A 1 73 ? -15.759 -6.555 3.943 1.00 91.94 73 PHE A C 1
ATOM 554 O O . PHE A 1 73 ? -16.417 -5.784 3.245 1.00 91.94 73 PHE A O 1
ATOM 561 N N . ASP A 1 74 ? -16.320 -7.380 4.823 1.00 90.56 74 ASP A N 1
ATOM 562 C CA . ASP A 1 74 ? -17.741 -7.330 5.152 1.00 90.56 74 ASP A CA 1
ATOM 563 C C . ASP A 1 74 ? -17.963 -6.254 6.220 1.00 90.56 74 ASP A C 1
ATOM 565 O O . ASP A 1 74 ? -17.511 -6.381 7.358 1.00 90.56 74 ASP A O 1
ATOM 569 N N . TYR A 1 75 ? -18.643 -5.173 5.840 1.00 85.56 75 TYR A N 1
ATOM 570 C CA . TYR A 1 75 ? -18.933 -4.047 6.726 1.00 85.56 75 TYR A CA 1
ATOM 571 C C . TYR A 1 75 ? -20.076 -4.316 7.711 1.00 85.56 75 TYR A C 1
ATOM 573 O O . TYR A 1 75 ? -20.154 -3.631 8.728 1.00 85.56 75 TYR A O 1
ATOM 581 N N . ALA A 1 76 ? -20.944 -5.295 7.440 1.00 87.69 76 ALA A N 1
ATOM 582 C CA . ALA A 1 76 ? -22.028 -5.669 8.341 1.00 87.69 76 ALA A CA 1
ATOM 583 C C . ALA A 1 76 ? -21.498 -6.515 9.501 1.00 87.69 76 ALA A C 1
ATOM 585 O O . ALA A 1 76 ? -21.823 -6.266 10.660 1.00 87.69 76 ALA A O 1
ATOM 586 N N . THR A 1 77 ? -20.641 -7.492 9.203 1.00 89.12 77 THR A N 1
ATOM 587 C CA . THR A 1 77 ? -20.019 -8.340 10.228 1.00 89.12 77 THR A CA 1
ATOM 588 C C . THR A 1 77 ? -18.705 -7.771 10.747 1.00 89.12 77 THR A C 1
ATOM 590 O O . THR A 1 77 ? -18.194 -8.261 11.753 1.00 89.12 77 THR A O 1
ATOM 593 N N . LEU A 1 78 ? -18.141 -6.750 10.093 1.00 87.06 78 LEU A N 1
ATOM 594 C CA . LEU A 1 78 ? -16.808 -6.203 10.346 1.00 87.06 78 LEU A CA 1
ATOM 595 C C . LEU A 1 78 ? -15.729 -7.301 10.356 1.00 87.06 78 LEU A C 1
ATOM 597 O O . LEU A 1 78 ? -14.984 -7.441 11.333 1.00 87.06 78 LEU A O 1
ATOM 601 N N . SER A 1 79 ? -15.687 -8.119 9.303 1.00 87.88 79 SER A N 1
ATOM 602 C CA . SER A 1 79 ? -14.716 -9.209 9.148 1.00 87.88 79 SER A CA 1
ATOM 603 C C . SER A 1 79 ? -14.134 -9.276 7.732 1.00 87.88 79 SER A C 1
ATOM 605 O O . SER A 1 79 ? -14.841 -8.984 6.764 1.00 87.88 79 SER A O 1
ATOM 607 N N . PRO A 1 80 ? -12.871 -9.710 7.569 1.00 90.88 80 PRO A N 1
ATOM 608 C CA . PRO A 1 80 ? -12.315 -9.974 6.247 1.00 90.88 80 PRO A CA 1
ATOM 609 C C . PRO A 1 80 ? -13.039 -11.152 5.586 1.00 90.88 80 PRO A C 1
ATOM 611 O O . PRO A 1 80 ? -13.316 -12.162 6.229 1.00 90.88 80 PRO A O 1
ATOM 614 N N . THR A 1 81 ? -13.305 -11.042 4.285 1.00 93.94 81 THR A N 1
ATOM 615 C CA . THR A 1 81 ? -13.824 -12.169 3.483 1.00 93.94 81 THR A CA 1
ATOM 616 C C . THR A 1 81 ? -12.707 -12.950 2.786 1.00 93.94 81 THR A C 1
ATOM 618 O O . THR A 1 81 ? -12.961 -13.997 2.198 1.00 93.94 81 THR A O 1
ATOM 621 N N . TYR A 1 82 ? -11.473 -12.427 2.845 1.00 93.69 82 TYR A N 1
ATOM 622 C CA . TYR A 1 82 ? -10.276 -12.956 2.178 1.00 93.69 82 TYR A CA 1
ATOM 623 C C . TYR A 1 82 ? -10.403 -13.090 0.652 1.00 93.69 82 TYR A C 1
ATOM 625 O O . TYR A 1 82 ? -9.676 -13.858 0.027 1.00 93.69 82 TYR A O 1
ATOM 633 N N . GLN A 1 83 ? -11.316 -12.334 0.039 1.00 95.31 83 GLN A N 1
ATOM 634 C CA . GLN A 1 83 ? -11.458 -12.261 -1.413 1.00 95.31 83 GLN A CA 1
ATOM 635 C C . GLN A 1 83 ? -10.691 -11.055 -1.950 1.00 95.31 83 GLN A C 1
ATOM 637 O O . GLN A 1 83 ? -10.859 -9.953 -1.439 1.00 95.31 83 GLN A O 1
ATOM 642 N N . LEU A 1 84 ? -9.881 -11.249 -2.989 1.00 95.25 84 LEU A N 1
ATOM 643 C CA . LEU A 1 84 ? -9.155 -10.165 -3.648 1.00 95.25 84 LEU A CA 1
ATOM 644 C C . LEU A 1 84 ? -10.051 -9.465 -4.683 1.00 95.25 84 LEU A C 1
ATOM 646 O O . LEU A 1 84 ? -10.614 -10.117 -5.562 1.00 95.25 84 LEU A O 1
ATOM 650 N N . GLU A 1 85 ? -10.155 -8.143 -4.598 1.00 94.94 85 GLU A N 1
ATOM 651 C CA . GLU A 1 85 ? -10.839 -7.276 -5.558 1.00 94.94 85 GLU A CA 1
ATOM 652 C C . GLU A 1 85 ? -9.818 -6.428 -6.315 1.00 94.94 85 GLU A C 1
ATOM 654 O O . GLU A 1 85 ? -9.027 -5.706 -5.709 1.00 94.94 85 GLU A O 1
ATOM 659 N N . PHE A 1 86 ? -9.836 -6.514 -7.644 1.00 94.62 86 PHE A N 1
ATOM 660 C C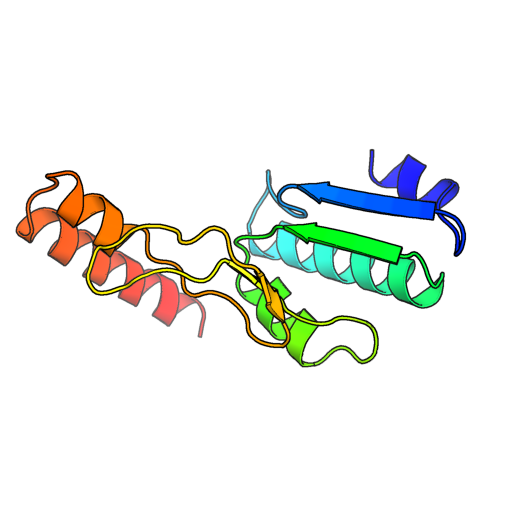A . PHE A 1 86 ? -8.943 -5.757 -8.520 1.00 94.62 86 PHE A CA 1
ATOM 661 C C . PHE A 1 86 ? -9.538 -4.402 -8.913 1.00 94.62 86 PHE A C 1
ATOM 663 O O . PHE A 1 86 ? -10.755 -4.237 -9.001 1.00 94.62 86 PHE A O 1
ATOM 670 N N . GLY A 1 87 ? -8.658 -3.449 -9.209 1.00 91.06 87 GLY A N 1
ATOM 671 C CA . GLY A 1 87 ? -8.985 -2.128 -9.733 1.00 91.06 87 GLY A CA 1
ATOM 672 C C . GLY A 1 87 ? -9.399 -1.100 -8.683 1.00 91.06 87 GLY A C 1
ATOM 673 O O . GLY A 1 87 ? -9.735 0.016 -9.062 1.00 91.06 87 GLY A O 1
ATOM 674 N N . GLN A 1 88 ? -9.407 -1.445 -7.389 1.00 89.00 88 GLN A N 1
ATOM 675 C CA . GLN A 1 88 ? -9.778 -0.505 -6.328 1.00 89.00 88 GLN A CA 1
ATOM 676 C C . GLN A 1 88 ? -8.884 -0.638 -5.089 1.00 89.00 88 GLN A C 1
ATOM 678 O O . GLN A 1 88 ? -8.680 -1.753 -4.588 1.00 89.00 88 GLN A O 1
ATOM 683 N N . PRO A 1 89 ? -8.385 0.488 -4.544 1.00 91.56 89 PRO A N 1
ATOM 684 C CA . PRO A 1 89 ? -7.670 0.486 -3.280 1.00 91.56 89 PRO A CA 1
ATOM 685 C C . PRO A 1 89 ? -8.620 0.263 -2.095 1.00 91.56 89 PRO A C 1
ATOM 687 O O . PRO A 1 89 ? -9.752 0.744 -2.055 1.00 91.56 89 PRO A O 1
ATOM 690 N N . GLY A 1 90 ? -8.119 -0.427 -1.071 1.00 87.06 90 GLY A N 1
ATOM 691 C CA . GLY A 1 90 ? -8.864 -0.685 0.160 1.00 87.06 90 GLY A CA 1
ATOM 692 C C . GLY A 1 90 ? -8.882 0.520 1.104 1.00 87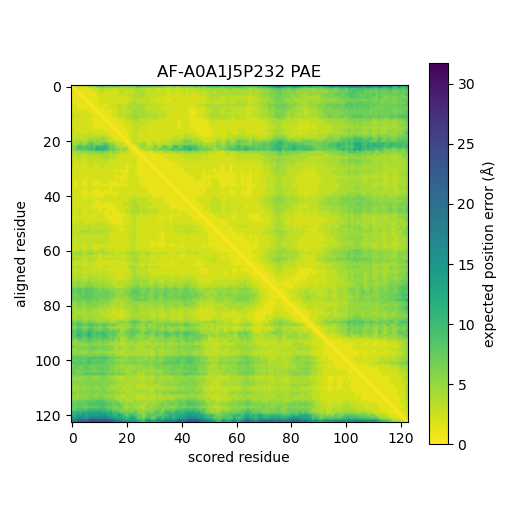.06 90 GLY A C 1
ATOM 693 O O . GLY A 1 90 ? -7.921 1.301 1.176 1.00 87.06 90 GLY A O 1
ATOM 694 N N . LYS A 1 91 ? -9.958 0.633 1.893 1.00 85.00 91 LYS A N 1
ATOM 695 C CA . LYS A 1 91 ? -10.098 1.633 2.965 1.00 85.00 91 LYS A CA 1
ATOM 696 C C . LYS A 1 91 ? -9.438 1.158 4.259 1.00 85.00 91 LYS A C 1
ATOM 698 O O . LYS A 1 91 ? -9.532 -0.012 4.616 1.00 85.00 91 LYS A O 1
ATOM 703 N N . SER A 1 92 ? -8.829 2.083 4.998 1.00 85.44 92 SER A N 1
ATOM 704 C CA . SER A 1 92 ? -8.294 1.804 6.335 1.00 85.44 92 SER A CA 1
ATOM 705 C C . SER A 1 92 ? -9.423 1.796 7.369 1.00 85.44 92 SER A C 1
ATOM 707 O O . SER A 1 92 ? -10.135 2.786 7.512 1.00 85.44 92 SER A O 1
ATOM 709 N N . LEU A 1 93 ? -9.576 0.690 8.103 1.00 88.69 93 LEU A N 1
ATOM 710 C CA . LEU A 1 93 ? -10.675 0.476 9.062 1.00 88.69 93 LEU A CA 1
ATOM 711 C C . LEU A 1 93 ? -10.208 0.391 10.521 1.00 88.69 93 LEU A C 1
ATOM 713 O O . LEU A 1 93 ? -10.953 -0.073 11.379 1.00 88.69 93 LEU A O 1
ATOM 717 N N . GLY A 1 94 ? -8.985 0.842 10.816 1.00 91.31 94 GLY A N 1
ATOM 718 C CA . GLY A 1 94 ? -8.340 0.648 12.120 1.00 91.31 94 GLY A CA 1
ATOM 719 C C . GLY A 1 94 ? -9.184 1.111 13.310 1.00 91.31 94 GLY A C 1
ATOM 720 O O . GLY A 1 94 ? -9.377 0.342 14.244 1.00 91.31 94 GLY A O 1
ATOM 721 N N . LEU A 1 95 ? -9.752 2.323 13.255 1.00 93.75 95 LEU A N 1
ATOM 722 C CA . LEU A 1 95 ? -10.570 2.856 14.354 1.00 93.75 95 LEU A CA 1
ATOM 723 C C . LEU A 1 95 ? -11.901 2.105 14.527 1.00 93.75 95 LEU A C 1
ATOM 725 O O . LEU A 1 95 ? -12.306 1.844 15.653 1.00 93.75 95 LEU A O 1
ATOM 729 N N . ILE A 1 96 ? -12.540 1.699 13.425 1.00 90.69 96 ILE A N 1
ATOM 730 C CA . ILE A 1 96 ? -13.797 0.930 13.449 1.00 90.69 96 ILE A CA 1
ATOM 731 C C . ILE A 1 96 ? -13.560 -0.455 14.065 1.00 90.69 96 ILE A C 1
ATOM 733 O O . ILE A 1 96 ? -14.325 -0.921 14.907 1.00 90.69 96 ILE A O 1
ATOM 737 N N . ILE A 1 97 ? -12.473 -1.118 13.662 1.00 90.44 97 ILE A N 1
ATOM 738 C CA . ILE A 1 97 ? -12.086 -2.428 14.197 1.00 90.44 97 ILE A CA 1
ATOM 739 C C . ILE A 1 97 ? -11.720 -2.311 15.682 1.00 90.44 97 ILE A C 1
ATOM 741 O O . ILE A 1 97 ? -12.088 -3.174 16.475 1.00 90.44 97 ILE A O 1
ATOM 745 N N . ALA A 1 98 ? -11.024 -1.243 16.069 1.00 93.12 98 ALA A N 1
ATOM 746 C CA . ALA A 1 98 ? -10.642 -0.993 17.452 1.00 93.12 98 ALA A CA 1
ATOM 747 C C . ALA A 1 98 ? -11.864 -0.803 18.370 1.00 93.12 98 ALA A C 1
ATOM 749 O O . ALA A 1 98 ? -11.912 -1.400 19.444 1.00 93.12 98 ALA A O 1
ATOM 750 N N . GLU A 1 99 ? -12.872 -0.048 17.924 1.00 93.19 99 GLU A N 1
ATOM 751 C CA . GLU A 1 99 ? -14.147 0.103 18.637 1.00 93.19 99 GLU A CA 1
ATOM 752 C C . GLU A 1 99 ? -14.854 -1.246 18.820 1.00 93.19 99 GLU A C 1
ATOM 754 O O . GLU A 1 99 ? -15.202 -1.630 19.936 1.00 93.19 99 GLU A O 1
ATOM 759 N N . LYS A 1 100 ? -14.981 -2.028 17.740 1.00 87.62 100 LYS A N 1
ATOM 760 C CA . LYS A 1 100 ? -15.596 -3.364 17.779 1.00 87.62 100 LYS A CA 1
ATOM 761 C C . LYS A 1 100 ? -14.879 -4.321 18.739 1.00 87.62 100 LYS A C 1
ATOM 763 O O . LYS A 1 100 ? -15.522 -5.156 19.370 1.00 87.62 100 LYS A O 1
ATOM 768 N N . ASN A 1 101 ? -13.559 -4.201 18.859 1.00 91.06 101 ASN A N 1
ATOM 769 C CA . ASN A 1 101 ? -12.748 -5.003 19.776 1.00 91.06 101 ASN A CA 1
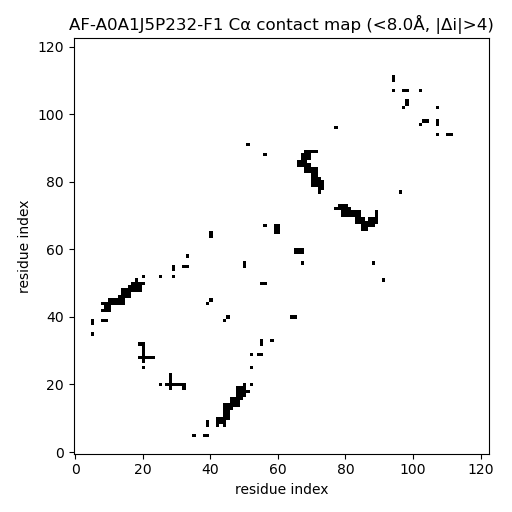ATOM 770 C C . ASN A 1 101 ? -12.829 -4.530 21.240 1.00 91.06 101 ASN A C 1
ATOM 772 O O . ASN A 1 101 ? -12.097 -5.044 22.085 1.00 91.06 101 ASN A O 1
ATOM 776 N N . GLY A 1 102 ? -13.723 -3.588 21.556 1.00 94.00 102 GLY A N 1
ATOM 777 C CA . GLY A 1 102 ? -14.055 -3.194 22.922 1.00 94.00 102 GLY A CA 1
ATOM 778 C C . GLY A 1 102 ? -13.389 -1.906 23.397 1.00 94.00 102 GLY A C 1
ATOM 779 O O . GLY A 1 102 ? -13.447 -1.617 24.592 1.00 94.00 102 GLY A O 1
ATOM 780 N N . LEU A 1 103 ? -12.762 -1.120 22.510 1.00 96.75 103 LEU A N 1
ATOM 781 C CA . LEU A 1 103 ? -12.301 0.211 22.906 1.00 96.75 103 LEU A CA 1
ATOM 782 C C . LEU A 1 103 ? -13.491 1.165 23.111 1.00 96.75 103 LEU A C 1
ATOM 784 O O . LEU A 1 103 ? -14.407 1.170 22.288 1.00 96.75 103 LEU A O 1
ATOM 788 N N . PRO A 1 104 ? -13.479 2.006 24.166 1.00 97.88 104 PRO A N 1
ATOM 789 C CA . PRO A 1 104 ? -14.578 2.928 24.443 1.00 97.88 104 PRO A CA 1
ATOM 790 C C . PRO A 1 104 ? -14.817 3.929 23.306 1.00 97.88 104 PRO A C 1
ATOM 792 O O . PRO A 1 104 ? -13.870 4.553 22.821 1.00 97.88 104 PRO A O 1
ATOM 795 N N . SER A 1 105 ? -16.082 4.162 22.949 1.00 96.56 105 SER A N 1
ATOM 796 C CA . SER A 1 105 ? -16.465 5.102 21.884 1.00 96.56 105 SER A CA 1
ATOM 797 C C . SER A 1 105 ? -15.958 6.532 22.117 1.00 96.56 105 SER A C 1
ATOM 799 O O . SER A 1 105 ? -15.607 7.219 21.157 1.00 96.56 105 SER A O 1
ATOM 801 N N . ASP A 1 106 ? -15.826 6.975 23.371 1.00 97.56 106 ASP A N 1
ATOM 802 C CA . ASP A 1 106 ? -15.243 8.287 23.698 1.00 97.56 106 ASP A CA 1
ATOM 803 C C . ASP A 1 106 ? -13.761 8.376 23.294 1.00 97.56 106 ASP A C 1
ATOM 805 O O . ASP A 1 106 ? -13.316 9.377 22.726 1.00 97.56 106 ASP A O 1
ATOM 809 N N . LEU A 1 107 ? -12.994 7.300 23.513 1.00 97.81 107 LEU A N 1
ATOM 810 C CA . LEU A 1 107 ? -11.591 7.210 23.100 1.00 97.81 107 LEU A CA 1
ATOM 811 C C . LEU A 1 107 ? -11.477 7.202 21.573 1.00 97.81 107 LEU A C 1
ATOM 813 O O . LEU A 1 107 ? -10.640 7.909 21.011 1.00 97.81 107 LEU A O 1
ATOM 817 N N . ILE A 1 108 ? -12.344 6.448 20.895 1.00 97.56 108 ILE A N 1
ATOM 818 C CA . ILE A 1 108 ? -12.396 6.399 19.428 1.00 97.56 108 ILE A CA 1
ATOM 819 C C . ILE A 1 108 ? -12.748 7.771 18.849 1.00 97.56 108 ILE A C 1
ATOM 821 O O . ILE A 1 108 ? -12.096 8.227 17.910 1.00 97.56 108 ILE A O 1
ATOM 825 N N . SER A 1 109 ? -13.704 8.474 19.455 1.00 96.88 109 SER A N 1
ATOM 826 C CA . SER A 1 109 ? -14.081 9.837 19.071 1.00 96.88 109 SER A CA 1
ATOM 827 C C . SER A 1 109 ? -12.908 10.812 19.206 1.00 96.88 109 SER A C 1
ATOM 829 O O . SER A 1 109 ? -12.721 11.689 18.362 1.00 96.88 109 SER A O 1
ATOM 831 N N . HIS A 1 110 ? -12.070 10.660 20.235 1.00 97.50 110 HIS A N 1
ATOM 832 C CA . HIS A 1 110 ? -10.838 11.441 20.368 1.00 97.50 110 HIS A CA 1
ATOM 833 C C . HIS A 1 110 ? -9.802 11.076 19.297 1.00 97.50 110 HIS A C 1
ATOM 835 O O . HIS A 1 110 ? -9.229 11.971 18.676 1.00 97.50 110 HIS A O 1
ATOM 841 N N . ALA A 1 111 ? -9.606 9.786 19.017 1.00 97.19 111 ALA A N 1
ATOM 842 C CA . ALA A 1 111 ? -8.700 9.328 17.964 1.00 97.19 111 ALA A CA 1
ATOM 843 C C . ALA A 1 111 ? -9.109 9.845 16.572 1.00 97.19 111 ALA A C 1
ATOM 845 O O . ALA A 1 111 ? -8.250 10.244 15.785 1.00 97.19 111 ALA A O 1
ATOM 846 N N . GLN A 1 112 ? -10.412 9.910 16.282 1.00 95.31 112 GLN A N 1
ATOM 847 C CA . GLN A 1 112 ? -10.936 10.488 15.041 1.00 95.31 112 GLN A CA 1
ATOM 848 C C . GLN A 1 112 ? -10.596 11.978 14.903 1.00 95.31 112 GLN A C 1
ATOM 850 O O . GLN A 1 112 ? -10.236 12.411 13.810 1.00 95.31 112 GLN A O 1
ATOM 855 N N . LYS A 1 113 ? -10.652 12.754 15.994 1.00 96.69 113 LYS A N 1
ATOM 856 C CA . LYS A 1 113 ? -10.247 14.171 15.981 1.00 96.69 113 LYS A CA 1
ATOM 857 C C . LYS A 1 113 ? -8.762 14.325 15.651 1.00 96.69 113 LYS A C 1
ATOM 859 O O . LYS A 1 113 ? -8.425 15.12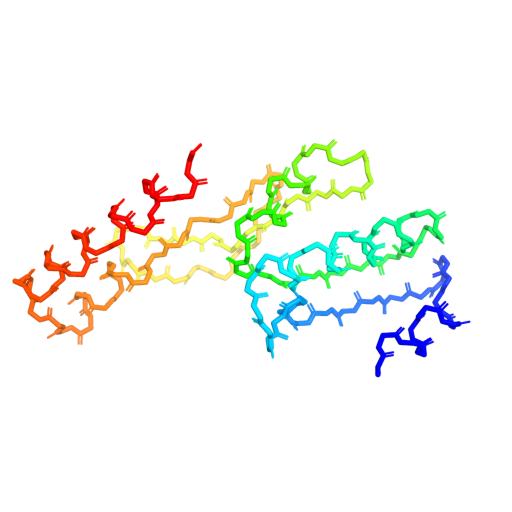3 14.786 1.00 96.69 113 LYS A O 1
ATOM 864 N N . TYR A 1 114 ? -7.889 13.525 16.271 1.00 96.19 114 TYR A N 1
ATOM 865 C CA . TYR A 1 114 ? -6.458 13.545 15.940 1.00 96.19 114 TYR A CA 1
ATOM 866 C C . TYR A 1 114 ? -6.198 13.171 14.482 1.00 96.19 114 TYR A C 1
ATOM 868 O O . TYR A 1 114 ? -5.398 13.824 13.818 1.00 96.19 114 TYR A O 1
ATOM 876 N N . LEU A 1 115 ? -6.896 12.156 13.965 1.00 93.19 115 LEU A N 1
ATOM 877 C CA . LEU A 1 115 ? -6.774 11.756 12.566 1.00 93.19 115 LEU A CA 1
ATOM 878 C C . LEU A 1 115 ? -7.158 12.893 11.609 1.00 93.19 115 LEU A C 1
ATOM 880 O O . LEU A 1 115 ? -6.447 13.113 10.633 1.00 93.19 115 LEU A O 1
ATOM 884 N N . GLN A 1 116 ? -8.238 13.625 11.896 1.00 92.75 116 GLN A N 1
ATOM 885 C CA . GLN A 1 116 ? -8.653 14.780 11.093 1.00 92.75 116 GLN A CA 1
ATOM 886 C C . GLN A 1 116 ? -7.593 15.882 11.092 1.00 92.75 116 GLN A C 1
ATOM 888 O O . GLN A 1 116 ? -7.283 16.408 10.029 1.00 92.75 116 GLN A O 1
ATOM 893 N N . THR A 1 117 ? -7.002 16.196 12.249 1.00 94.94 117 THR A N 1
ATOM 894 C CA . THR A 1 117 ? -5.901 17.169 12.338 1.00 94.94 117 THR A CA 1
ATOM 895 C C . THR A 1 117 ? -4.696 16.718 11.513 1.00 94.94 117 THR A C 1
ATOM 897 O O . THR A 1 117 ? -4.244 17.460 10.651 1.00 94.94 117 THR A O 1
ATOM 900 N N . ILE A 1 118 ? -4.251 15.467 11.679 1.00 90.38 118 ILE A N 1
ATOM 901 C CA . ILE A 1 118 ? -3.118 14.904 10.923 1.00 90.38 118 ILE A CA 1
ATOM 902 C C . ILE A 1 118 ? -3.376 14.940 9.411 1.00 90.38 118 ILE A C 1
ATOM 904 O O . ILE A 1 118 ? -2.451 15.138 8.632 1.00 90.38 118 ILE A O 1
ATOM 908 N N . GLN A 1 119 ? -4.613 14.703 8.973 1.00 86.94 119 GLN A N 1
ATOM 909 C CA . GLN A 1 119 ? -4.973 14.750 7.556 1.00 86.94 119 GLN A CA 1
ATOM 910 C C . GLN A 1 119 ? -5.056 16.179 7.016 1.00 86.94 119 GLN A C 1
ATOM 912 O O . GLN A 1 119 ? -4.671 16.397 5.873 1.00 86.94 119 GLN A O 1
ATOM 917 N N . ALA A 1 120 ? -5.536 17.132 7.816 1.00 86.81 120 ALA A N 1
ATOM 918 C CA . ALA A 1 120 ? -5.595 18.540 7.437 1.00 86.81 120 ALA A CA 1
ATOM 919 C C . ALA A 1 120 ? -4.195 19.149 7.290 1.00 86.81 120 ALA A C 1
ATOM 921 O O . ALA A 1 120 ? -3.965 19.896 6.349 1.00 86.81 120 ALA A O 1
ATOM 922 N N . ASP A 1 121 ? -3.254 18.771 8.156 1.00 81.38 121 ASP A N 1
ATOM 923 C CA . ASP A 1 121 ? -1.862 19.238 8.089 1.00 81.38 121 ASP A CA 1
ATOM 924 C C . ASP A 1 121 ? -1.102 18.699 6.858 1.00 81.38 121 ASP A C 1
ATOM 926 O O . ASP A 1 121 ? -0.021 19.185 6.534 1.00 81.38 121 ASP A O 1
ATOM 930 N N . ARG A 1 122 ? -1.651 17.682 6.178 1.00 72.56 122 ARG A N 1
ATOM 931 C CA . ARG A 1 122 ? -1.070 17.040 4.984 1.00 72.56 122 ARG A CA 1
ATOM 932 C C . ARG A 1 122 ? -1.670 17.529 3.659 1.00 72.56 122 ARG A C 1
ATOM 934 O O . ARG A 1 122 ? -1.223 17.062 2.612 1.00 72.56 122 ARG A O 1
ATOM 941 N N . ALA A 1 123 ? -2.713 18.361 3.701 1.00 60.56 123 ALA A N 1
ATOM 942 C CA . ALA A 1 123 ? -3.432 18.872 2.528 1.00 60.56 123 ALA A CA 1
ATOM 943 C C . ALA A 1 123 ? -2.885 20.234 2.082 1.00 60.56 123 ALA A C 1
ATOM 945 O O . ALA A 1 123 ? -2.826 20.451 0.851 1.00 60.56 123 ALA A O 1
#

Nearest PDB structures (foldseek):
  7vuf-assembly2_D  TM=8.785E-01  e=7.583E-13  Thermus thermophilus HB8
  7vuf-assembly2_A  TM=8.634E-01  e=5.170E-12  Thermus thermophilus HB8
  7qv3-assembly1_w  TM=8.490E-01  e=5.985E-11  Bacillus subtilis subsp. subtilis str. 168
  7qv3-assembly1_v  TM=8.816E-01  e=1.324E-10  Bacillus subtilis subsp. subtilis str. 168
  7vuf-assembly1_C-2  TM=8.636E-01  e=5.985E-11  Thermus thermophilus HB8

Solvent-accessible surface area (backbone atoms only — not comparable to full-atom values): 7360 Å² total; per-residue (Å²): 109,67,74,55,48,76,72,70,63,33,61,89,35,80,44,79,40,79,47,61,34,67,93,60,59,68,65,63,16,36,53,52,38,49,56,52,50,52,57,36,48,76,47,50,39,43,70,51,73,43,67,86,56,65,70,50,51,58,48,27,72,73,35,96,85,47,72,32,55,23,68,43,65,40,78,89,80,69,42,78,69,80,41,80,41,76,78,41,72,65,82,88,53,66,67,63,54,42,41,75,74,68,45,55,66,68,59,49,56,51,51,51,53,53,50,52,51,60,52,59,79,72,108

Sequence (123 aa):
MLKRLLAEADERTLVLMDELGTG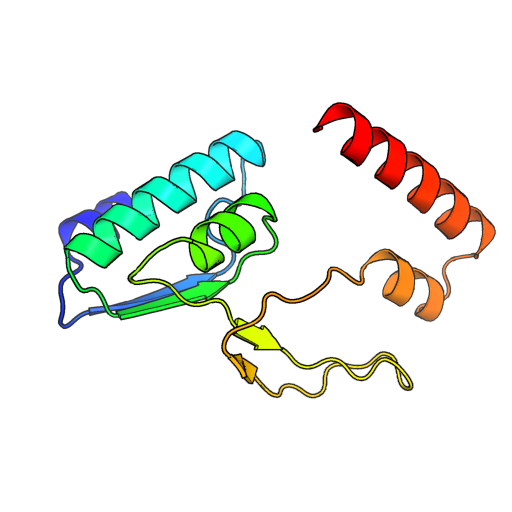TDPEEGASLAMAVLDELAIRKVHGIVTTHLTPLKAFADQHPYLSNASMRFDYATLSPTYQLEFGQPGKSLGLIIAEKNGLPSDLISHAQKYLQTIQADRA

Mean predicted aligned error: 4.0 Å

Radius of gyration: 17.02 Å; Cα contacts (8 Å, |Δi|>4): 130; chains: 1; bounding box: 42×33×41 Å

Foldseek 3Di:
DLVVCLVPFALVAEDEEEAQLPDDPLVNSLVVSLVSVVSCVVRNGHYDYDHPRPVNQVSQLPDPRHWDKDFDADPVVRGTPRDIDTRDHDDDCVLVVVVVVPDDPVVSVVVVVVVVVVVVVVD

pLDDT: mean 93.04, std 5.11, range [60.56, 97.94]

Organism: NCBI:txid410659

InterPro domains:
  IPR000432 DNA mismatch repair protein MutS, C-terminal [PF00488] (3-118)
  IPR000432 DNA mismatch repair protein MutS, C-terminal [SM00534] (1-116)
  IPR027417 P-loop containing nucleoside triphosphate hydrolase [G3DSA:3.40.50.300] (1-123)
  IPR027417 P-loop containing nucleoside triphosphate hydrolase [SSF52540] (5-118)
  IPR045076 DNA mismatch repair MutS [PTHR48466] (3-122)

Secondary structure (DSSP, 8-state):
-HHHHHHH--TT-EEEESSTT-SS-HHHHHHHHHHHHHHHHHTT-EEEE----HHHHHHHHH-TT---EEEEEETTTTEEEEEEEESSPPPP-HHHHHHHTT--HHHHHHHHHHHHHHHHTT-